Protein AF-A0A9N7RCR4-F1 (afdb_monomer)

Sequence (117 aa):
MKILKAYVKNPGRPEASIVERYVAEEAVEFCNEYLSQSKSIGIPSSRHKRKGSGKGTIGGQLKSVDREEMIQAHTYVLNNTPEVHPYIVAHKALVKRQNLRKPEKWLVQEHNRTFLT

pLDDT: mean 84.17, std 12.53, range [54.16, 96.38]

Mean predicted aligned error: 17.46 Å

Structure (mmCIF, N/CA/C/O backbone):
data_AF-A0A9N7RCR4-F1
#
_entry.id   AF-A0A9N7RCR4-F1
#
loop_
_atom_site.group_PDB
_atom_site.id
_atom_site.type_symbol
_atom_site.label_atom_id
_atom_site.label_alt_id
_atom_site.label_comp_id
_atom_site.label_asym_id
_atom_site.label_entity_id
_atom_site.label_seq_id
_atom_site.pdbx_PDB_ins_code
_atom_site.Cartn_x
_atom_site.Cartn_y
_atom_site.Cartn_z
_atom_site.occupancy
_atom_site.B_iso_or_equiv
_atom_site.auth_seq_id
_atom_site.auth_comp_id
_atom_site.auth_asym_id
_atom_site.auth_atom_id
_atom_site.pdbx_PDB_model_num
ATOM 1 N N . MET A 1 1 ? 41.736 22.762 -48.052 1.00 60.97 1 MET A N 1
ATOM 2 C CA . MET A 1 1 ? 42.380 21.575 -48.674 1.00 60.97 1 MET A CA 1
ATOM 3 C C . MET A 1 1 ? 42.522 20.336 -47.779 1.00 60.97 1 MET A C 1
ATOM 5 O O . MET A 1 1 ? 42.710 19.262 -48.334 1.00 60.97 1 MET A O 1
ATOM 9 N N . LYS A 1 2 ? 42.453 20.413 -46.438 1.00 75.88 2 LYS A N 1
ATOM 10 C CA . LYS A 1 2 ? 42.643 19.221 -45.578 1.00 75.88 2 LYS A CA 1
ATOM 11 C C . LYS A 1 2 ? 41.541 18.155 -45.738 1.00 75.88 2 LYS A C 1
ATOM 13 O O . LYS A 1 2 ? 41.849 16.973 -45.699 1.00 75.88 2 LYS A O 1
ATOM 18 N N . ILE A 1 3 ? 40.299 18.579 -45.986 1.00 79.56 3 ILE A N 1
ATOM 19 C CA . ILE A 1 3 ? 39.119 17.698 -46.088 1.00 79.56 3 ILE A CA 1
ATOM 20 C C . ILE A 1 3 ? 39.162 16.840 -47.363 1.00 79.56 3 ILE A C 1
ATOM 22 O O . ILE A 1 3 ? 39.085 15.622 -47.278 1.00 79.56 3 ILE A O 1
ATOM 26 N N . LEU A 1 4 ? 39.420 17.441 -48.531 1.00 83.62 4 LEU A N 1
ATOM 27 C CA . LEU A 1 4 ? 39.494 16.702 -49.803 1.00 83.62 4 LEU A CA 1
ATOM 28 C C . LEU A 1 4 ? 40.604 15.643 -49.817 1.00 83.62 4 LEU A C 1
ATOM 30 O O . LEU A 1 4 ? 40.434 14.572 -50.386 1.00 83.62 4 LEU A O 1
ATOM 34 N N . LYS A 1 5 ? 41.729 15.905 -49.137 1.00 85.81 5 LYS A N 1
ATOM 35 C CA . LYS A 1 5 ? 42.799 14.909 -48.984 1.00 85.81 5 LYS A CA 1
ATOM 36 C C . LYS A 1 5 ? 42.348 13.686 -48.188 1.00 85.81 5 LYS A C 1
ATOM 38 O O . LYS A 1 5 ? 42.817 12.592 -48.473 1.00 85.8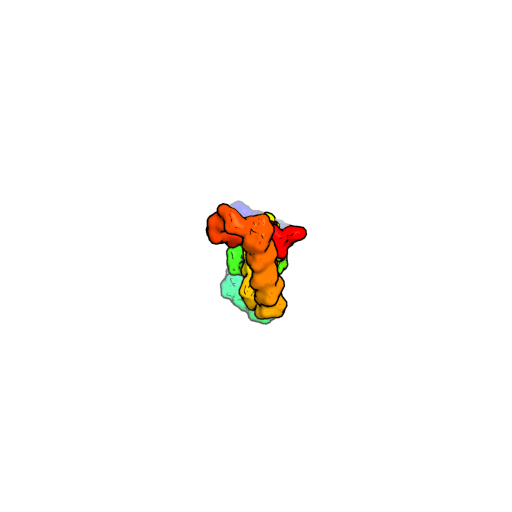1 5 LYS A O 1
ATOM 43 N N . ALA A 1 6 ? 41.432 13.852 -47.234 1.00 87.81 6 ALA A N 1
ATOM 44 C CA . ALA A 1 6 ? 40.859 12.723 -46.512 1.00 87.81 6 ALA A CA 1
ATOM 45 C C . ALA A 1 6 ? 39.972 11.855 -47.420 1.00 87.81 6 ALA A C 1
ATOM 47 O O . ALA A 1 6 ? 39.788 10.673 -47.137 1.00 87.81 6 ALA A O 1
ATOM 48 N N . TYR A 1 7 ? 39.433 12.408 -48.511 1.00 89.62 7 TYR A N 1
ATOM 49 C CA . TYR A 1 7 ? 38.559 11.681 -49.430 1.00 89.62 7 TYR A CA 1
ATOM 50 C C . TYR A 1 7 ? 39.285 10.800 -50.451 1.00 89.62 7 TYR A C 1
ATOM 52 O O . TYR A 1 7 ? 38.683 9.879 -50.999 1.00 89.62 7 TYR A O 1
ATOM 60 N N . VAL A 1 8 ? 40.587 1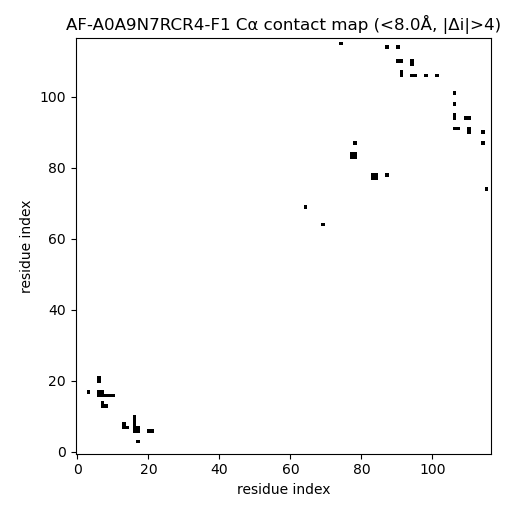1.005 -50.652 1.00 91.69 8 VAL A N 1
ATOM 61 C CA . VAL A 1 8 ? 41.395 10.201 -51.574 1.00 91.69 8 VAL A CA 1
ATOM 62 C C . VAL A 1 8 ? 41.758 8.856 -50.930 1.00 91.69 8 VAL A C 1
ATOM 64 O O . VAL A 1 8 ? 42.748 8.745 -50.212 1.00 91.69 8 VAL A O 1
ATOM 67 N N . LYS A 1 9 ? 40.956 7.820 -51.197 1.00 88.56 9 LYS A N 1
ATOM 68 C CA . LYS A 1 9 ? 41.229 6.415 -50.841 1.00 88.56 9 LYS A CA 1
ATOM 69 C C . LYS A 1 9 ? 41.956 5.654 -51.947 1.00 88.56 9 LYS A C 1
ATOM 71 O O . LYS A 1 9 ? 42.684 4.713 -51.650 1.00 88.56 9 LYS A O 1
ATOM 76 N N . ASN A 1 10 ? 41.781 6.069 -53.203 1.00 90.19 10 ASN A N 1
ATOM 77 C CA . ASN A 1 10 ? 42.510 5.531 -54.349 1.00 90.19 10 ASN A CA 1
ATOM 78 C C . ASN A 1 10 ? 43.454 6.597 -54.942 1.00 90.19 10 ASN A C 1
ATOM 80 O O . ASN A 1 10 ? 43.005 7.436 -55.729 1.00 90.19 10 ASN A O 1
ATOM 84 N N . PRO A 1 11 ? 44.761 6.561 -54.617 1.00 86.44 11 PRO A N 1
ATOM 85 C CA . PRO A 1 11 ? 45.737 7.513 -55.151 1.00 86.44 11 PRO A CA 1
ATOM 86 C C . PRO A 1 11 ? 45.902 7.453 -56.674 1.00 86.44 11 PRO A C 1
ATOM 88 O O . PRO A 1 11 ? 46.319 8.439 -57.270 1.00 86.44 11 PRO A O 1
ATOM 91 N N . GLY A 1 12 ? 45.563 6.326 -57.314 1.00 92.31 12 GLY A N 1
ATOM 92 C CA . GLY A 1 12 ? 45.634 6.176 -58.770 1.00 92.31 12 GLY A CA 1
ATOM 93 C C . GLY A 1 12 ? 44.530 6.926 -59.522 1.00 92.31 12 GLY A C 1
ATOM 94 O O . GLY A 1 12 ? 44.644 7.123 -60.729 1.00 92.31 12 GLY A O 1
ATOM 95 N N . ARG A 1 13 ? 43.459 7.340 -58.826 1.00 92.81 13 ARG A N 1
ATOM 96 C CA . ARG A 1 13 ? 42.349 8.146 -59.366 1.00 92.81 13 ARG A CA 1
ATOM 97 C C . ARG A 1 13 ? 41.813 9.100 -58.290 1.00 92.81 13 ARG A C 1
ATOM 99 O O . ARG A 1 13 ? 40.707 8.897 -57.781 1.00 92.81 13 ARG A O 1
ATOM 106 N N . PRO A 1 14 ? 42.588 10.128 -57.915 1.00 91.00 14 PRO A N 1
ATOM 107 C CA . PRO A 1 14 ? 42.290 10.942 -56.742 1.00 91.00 14 PRO A CA 1
ATOM 108 C C . PRO A 1 14 ? 40.987 11.733 -56.887 1.00 91.00 14 PRO A C 1
ATOM 110 O O . PRO A 1 14 ? 40.210 11.793 -55.942 1.00 91.00 14 PRO A O 1
ATOM 113 N N . GLU A 1 15 ? 40.704 12.274 -58.072 1.00 92.56 15 GLU A N 1
ATOM 114 C CA . GLU A 1 15 ? 39.479 13.037 -58.339 1.00 92.56 15 GLU A CA 1
ATOM 115 C C . GLU A 1 15 ? 38.226 12.161 -58.244 1.00 92.56 15 GLU A C 1
ATOM 117 O O . GLU A 1 15 ? 37.288 12.500 -57.528 1.00 92.56 15 GLU A O 1
ATOM 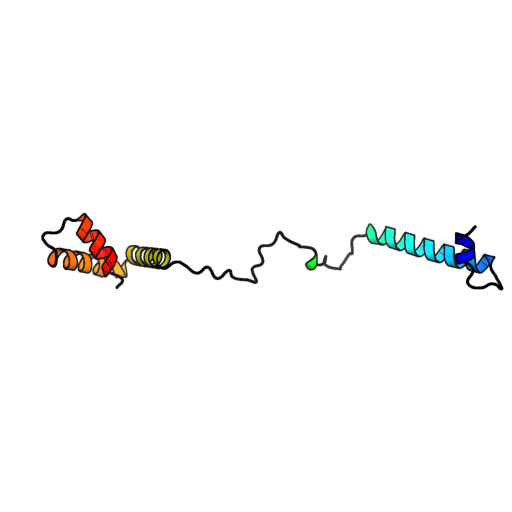122 N N . ALA A 1 16 ? 38.242 10.988 -58.886 1.00 94.00 16 ALA A N 1
ATOM 123 C CA . ALA A 1 16 ? 37.135 10.035 -58.813 1.00 94.00 16 ALA A CA 1
ATOM 124 C C . ALA A 1 16 ? 36.891 9.565 -57.371 1.00 94.00 16 ALA A C 1
ATOM 126 O O . ALA A 1 16 ? 35.749 9.511 -56.925 1.00 94.00 16 ALA A O 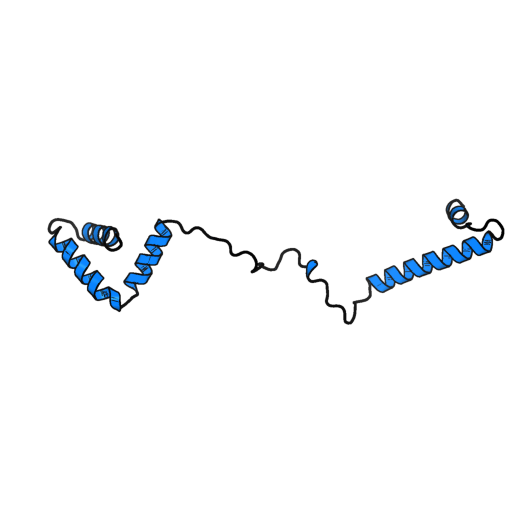1
ATOM 127 N N . SER A 1 17 ? 37.967 9.304 -56.619 1.00 93.94 17 SER A N 1
ATOM 128 C CA . SER A 1 17 ? 37.877 8.918 -55.209 1.00 93.94 17 SER A CA 1
ATOM 129 C C . SER A 1 17 ? 37.271 10.016 -54.330 1.00 93.94 17 SER A C 1
ATOM 131 O O . SER A 1 17 ? 36.590 9.701 -53.356 1.00 93.94 17 SER A O 1
ATOM 133 N N . ILE A 1 18 ? 37.526 11.289 -54.644 1.00 94.38 18 ILE A N 1
ATOM 134 C CA . ILE A 1 18 ? 36.928 12.424 -53.933 1.00 94.38 18 ILE A CA 1
ATOM 135 C C . ILE A 1 18 ? 35.429 12.501 -54.228 1.00 94.38 18 ILE A C 1
ATOM 137 O O . ILE A 1 18 ? 34.636 12.603 -53.294 1.00 94.38 18 ILE A O 1
ATOM 141 N N . VAL A 1 19 ? 35.047 12.423 -55.506 1.00 94.94 19 VAL A N 1
ATOM 142 C CA . VAL A 1 19 ? 33.644 12.519 -55.939 1.00 94.94 19 VAL A CA 1
ATOM 143 C C . VAL A 1 19 ? 32.809 11.385 -55.351 1.00 94.94 19 VAL A C 1
ATOM 145 O O . VAL A 1 19 ? 31.755 11.641 -54.779 1.00 94.94 19 VAL A O 1
ATOM 148 N N . GLU A 1 20 ? 33.292 10.146 -55.433 1.00 94.25 20 GLU A N 1
ATOM 149 C CA . GLU A 1 20 ? 32.588 8.973 -54.906 1.00 94.25 20 GLU A CA 1
ATOM 150 C C . GLU A 1 20 ? 32.288 9.116 -53.411 1.00 94.25 20 GLU A C 1
ATOM 152 O O . GLU A 1 20 ? 31.162 8.892 -52.962 1.00 94.25 20 GLU A O 1
ATOM 157 N N . ARG A 1 21 ? 33.289 9.539 -52.633 1.00 93.50 21 ARG A N 1
ATOM 158 C CA . ARG A 1 21 ? 33.117 9.695 -51.193 1.00 93.50 21 ARG A CA 1
ATOM 159 C C . ARG A 1 21 ? 32.201 10.862 -50.841 1.00 93.50 21 ARG A C 1
ATOM 161 O O . ARG A 1 21 ? 31.401 10.724 -49.923 1.00 93.50 21 ARG A O 1
ATOM 168 N N . TYR A 1 22 ? 32.300 11.970 -51.567 1.00 93.81 22 TYR A N 1
ATOM 169 C CA . TYR A 1 22 ? 31.416 13.111 -51.362 1.00 93.81 22 TYR A CA 1
ATOM 170 C C . TYR A 1 22 ? 29.949 12.731 -51.609 1.00 93.81 22 TYR A C 1
ATOM 172 O O . TYR A 1 22 ? 29.103 12.971 -50.757 1.00 93.81 22 TYR A O 1
ATOM 180 N N . VAL A 1 23 ? 29.660 12.033 -52.713 1.00 95.75 23 VAL A N 1
ATOM 181 C CA . VAL A 1 23 ? 28.302 11.555 -53.027 1.00 95.75 23 VAL A CA 1
ATOM 182 C C . VAL A 1 23 ? 27.772 10.606 -51.950 1.00 95.75 23 VAL A C 1
ATOM 184 O O . VAL A 1 23 ? 26.606 10.696 -51.576 1.00 95.75 23 VAL A O 1
ATOM 187 N N . ALA A 1 24 ? 28.613 9.709 -51.428 1.00 94.62 24 ALA A N 1
ATOM 188 C CA . ALA A 1 24 ? 28.214 8.808 -50.351 1.00 94.62 24 ALA A CA 1
ATOM 189 C C . ALA A 1 24 ? 27.897 9.555 -49.043 1.00 94.62 24 ALA A C 1
ATOM 191 O O . ALA A 1 24 ? 26.926 9.212 -48.372 1.00 94.62 24 ALA A O 1
ATOM 192 N N . GLU A 1 25 ? 28.697 10.562 -48.680 1.00 93.69 25 GLU A N 1
ATOM 193 C CA . GLU A 1 25 ? 28.463 11.374 -47.478 1.00 93.69 25 GLU A CA 1
ATOM 194 C C . GLU A 1 25 ? 27.169 12.194 -47.601 1.00 93.69 25 GLU A C 1
ATOM 196 O O . GLU A 1 25 ? 26.316 12.091 -46.720 1.00 93.69 25 GLU A O 1
ATOM 201 N N . GLU A 1 26 ? 26.958 12.882 -48.726 1.00 94.56 26 GLU A N 1
ATOM 202 C CA . GLU A 1 26 ? 25.728 13.644 -49.001 1.00 94.56 26 GLU A CA 1
ATOM 203 C C . GLU A 1 26 ? 24.481 12.746 -49.015 1.00 94.56 26 GLU A C 1
ATOM 205 O O . GLU A 1 26 ? 23.441 13.095 -48.458 1.00 94.56 26 GLU A O 1
ATOM 210 N N . ALA A 1 27 ? 24.571 11.544 -49.598 1.00 95.69 27 ALA A N 1
ATOM 211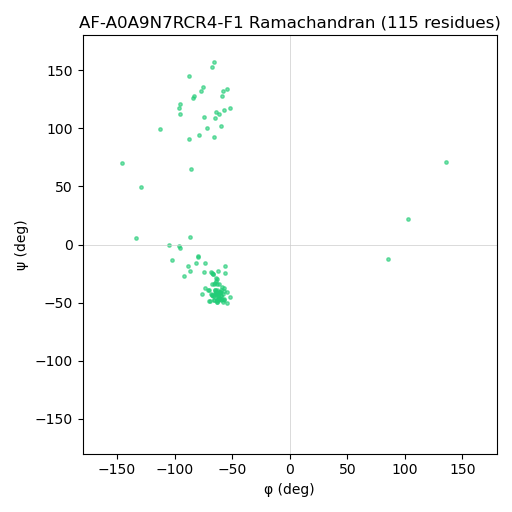 C CA . ALA A 1 27 ? 23.456 10.599 -49.606 1.00 95.69 27 ALA A CA 1
ATOM 212 C C . ALA A 1 27 ? 23.084 10.124 -48.190 1.00 95.69 27 ALA A C 1
ATOM 214 O O . ALA A 1 27 ? 21.898 9.992 -47.873 1.00 95.69 27 ALA A O 1
ATOM 215 N N . VAL A 1 28 ? 24.077 9.871 -47.330 1.00 94.31 28 VAL A N 1
ATOM 216 C CA . VAL A 1 28 ? 23.854 9.482 -45.927 1.00 94.31 28 VAL A CA 1
ATOM 217 C C . VAL A 1 28 ? 23.259 10.637 -45.127 1.00 94.31 28 VAL A C 1
ATOM 219 O O . VAL A 1 28 ? 22.318 10.413 -44.364 1.00 94.31 28 VAL A O 1
ATOM 222 N N . GLU A 1 29 ? 23.771 11.853 -45.307 1.00 93.81 29 GLU A N 1
ATOM 223 C CA . GLU A 1 29 ? 23.261 13.051 -44.639 1.00 93.81 29 GLU A CA 1
ATOM 224 C C . GLU A 1 29 ? 21.806 13.325 -45.032 1.00 93.81 29 GLU A C 1
ATOM 226 O O . GLU A 1 29 ? 20.945 13.439 -44.155 1.00 93.81 29 GLU A O 1
ATOM 231 N N . PHE A 1 30 ? 21.501 13.264 -46.332 1.00 93.12 30 PHE A N 1
ATOM 232 C CA . PHE A 1 30 ? 20.138 13.365 -46.847 1.00 93.12 30 PHE A CA 1
ATOM 233 C C . PHE A 1 30 ? 19.212 12.296 -46.254 1.00 93.12 30 PHE A C 1
ATOM 235 O O . PHE A 1 30 ? 18.118 12.606 -45.782 1.00 93.12 30 PHE A O 1
ATOM 242 N N . CYS A 1 31 ? 19.639 11.028 -46.238 1.00 91.56 31 CYS A N 1
ATOM 243 C CA . CYS A 1 31 ? 18.829 9.947 -45.673 1.00 91.56 31 CYS A CA 1
ATOM 244 C C . CYS A 1 31 ? 18.581 10.150 -44.177 1.00 91.56 31 CYS A C 1
ATOM 246 O O . CYS A 1 31 ? 17.479 9.887 -43.699 1.00 91.56 31 CYS A O 1
ATOM 248 N N . ASN A 1 32 ? 19.582 10.617 -43.433 1.00 89.31 32 ASN A N 1
ATOM 249 C CA . ASN A 1 32 ? 19.455 10.871 -42.006 1.00 89.31 32 ASN A CA 1
ATOM 250 C C . ASN A 1 32 ? 18.464 12.010 -41.723 1.00 89.31 32 ASN A C 1
ATOM 252 O O . ASN A 1 32 ? 17.590 11.860 -40.869 1.00 89.31 32 ASN A O 1
ATOM 256 N N . GLU A 1 33 ? 18.544 13.111 -42.474 1.00 89.56 33 GLU A N 1
ATOM 257 C CA . GLU A 1 33 ? 17.591 14.216 -42.364 1.00 89.56 33 GLU A CA 1
ATOM 258 C C . GLU A 1 33 ? 16.171 13.767 -42.737 1.00 89.56 33 GLU A C 1
ATOM 260 O O . GLU A 1 33 ? 15.240 13.938 -41.944 1.00 89.56 33 GLU A O 1
ATOM 265 N N . TYR A 1 34 ? 16.008 13.100 -43.882 1.00 87.81 34 TYR A N 1
ATOM 266 C CA . TYR A 1 34 ? 14.716 12.597 -44.346 1.00 87.81 34 TYR A CA 1
ATOM 267 C C . TYR A 1 34 ? 14.083 11.625 -43.339 1.00 87.81 34 TYR A C 1
ATOM 269 O O . TYR A 1 34 ? 12.914 11.766 -42.970 1.00 87.81 34 TYR A O 1
ATOM 277 N N . LEU A 1 35 ? 14.861 10.663 -42.831 1.00 85.62 35 LEU A N 1
ATOM 278 C CA . LEU A 1 35 ? 14.380 9.689 -41.853 1.00 85.62 35 LEU A CA 1
ATOM 279 C C . LEU A 1 35 ? 14.047 10.339 -40.507 1.00 85.62 35 LEU A C 1
ATOM 281 O O . LEU A 1 35 ? 13.083 9.915 -39.870 1.00 85.62 35 LEU A O 1
ATOM 285 N N . SER A 1 36 ? 14.782 11.379 -40.097 1.00 81.06 36 SER A N 1
ATOM 286 C CA . SER A 1 36 ? 14.505 12.120 -38.859 1.00 81.06 36 SER A CA 1
ATOM 287 C C . SER A 1 36 ? 13.164 12.863 -38.887 1.00 81.06 36 SER A C 1
ATOM 289 O O . SER A 1 36 ? 12.495 12.958 -37.857 1.00 81.06 36 SER A O 1
ATOM 291 N N . GLN A 1 37 ? 12.752 13.350 -40.061 1.00 78.31 37 GLN A N 1
ATOM 292 C CA . GLN A 1 37 ? 11.476 14.043 -40.265 1.00 78.31 37 GLN A CA 1
ATOM 293 C C . GLN A 1 37 ? 10.324 13.069 -40.555 1.00 78.31 37 GLN A C 1
ATOM 295 O O . GLN A 1 37 ? 9.154 13.387 -40.330 1.00 78.31 37 GLN A O 1
ATOM 300 N N . SER A 1 38 ? 10.635 11.865 -41.040 1.00 75.81 38 SER A N 1
ATOM 301 C CA . SER A 1 38 ? 9.632 10.859 -41.373 1.00 75.81 38 SER A CA 1
ATOM 302 C C . SER A 1 38 ? 9.046 10.184 -40.125 1.00 75.81 38 SER A C 1
ATOM 304 O O . SER A 1 38 ? 9.748 9.762 -39.205 1.00 75.81 38 SER A O 1
ATOM 306 N N . LYS A 1 39 ? 7.720 10.023 -40.100 1.00 71.81 39 LYS A N 1
ATOM 307 C CA . LYS A 1 39 ? 7.044 9.175 -39.113 1.00 71.81 39 LYS A CA 1
ATOM 308 C C . LYS A 1 39 ? 7.068 7.736 -39.618 1.00 71.81 39 LYS A C 1
ATOM 310 O O . LYS A 1 39 ? 6.579 7.464 -40.710 1.00 71.81 39 LYS A O 1
ATOM 315 N N . SER A 1 40 ? 7.570 6.803 -38.812 1.00 70.12 40 SER A N 1
ATOM 316 C CA . SER A 1 40 ? 7.545 5.378 -39.151 1.00 70.12 40 SER A CA 1
ATOM 317 C C . SER A 1 40 ? 6.098 4.886 -39.294 1.00 70.12 40 SER A C 1
ATOM 319 O O . SER A 1 40 ? 5.353 4.832 -38.311 1.00 70.12 40 SER A O 1
ATOM 321 N N . ILE A 1 41 ? 5.685 4.528 -40.509 1.00 72.25 41 ILE A N 1
ATOM 322 C CA . ILE A 1 41 ? 4.377 3.921 -40.779 1.00 72.25 41 ILE A CA 1
ATOM 323 C C . ILE A 1 41 ? 4.488 2.416 -40.496 1.00 72.25 41 ILE A C 1
ATOM 325 O O . ILE A 1 41 ? 5.401 1.758 -40.980 1.00 72.25 41 ILE A O 1
ATOM 329 N N . GLY A 1 42 ? 3.586 1.868 -39.678 1.00 68.81 42 GLY A N 1
ATOM 330 C CA . GLY A 1 42 ? 3.521 0.427 -39.383 1.00 68.81 42 GLY A CA 1
ATOM 331 C C . GLY A 1 42 ? 4.437 -0.077 -38.260 1.00 68.81 42 GLY A C 1
ATOM 332 O O . GLY A 1 42 ? 4.222 -1.180 -37.767 1.00 68.81 42 GLY A O 1
ATOM 333 N N . ILE A 1 43 ? 5.396 0.727 -37.788 1.00 72.69 43 ILE A N 1
ATOM 334 C CA . ILE A 1 43 ? 6.198 0.407 -36.597 1.00 72.69 43 ILE A CA 1
ATOM 335 C C . ILE A 1 43 ? 5.567 1.108 -35.387 1.00 72.69 43 ILE A C 1
ATOM 337 O O . ILE A 1 43 ? 5.517 2.343 -35.359 1.00 72.69 43 ILE A O 1
ATOM 341 N N . PRO A 1 44 ? 5.078 0.367 -34.374 1.00 67.06 44 PRO A N 1
ATOM 342 C CA . PRO A 1 44 ? 4.604 0.970 -33.138 1.00 67.06 44 PRO A CA 1
ATOM 343 C C . PRO A 1 44 ? 5.731 1.778 -32.497 1.00 67.06 44 PRO A C 1
ATOM 345 O O . PRO A 1 44 ? 6.852 1.287 -32.350 1.00 67.06 44 PRO A O 1
ATOM 348 N N . SER A 1 45 ? 5.441 3.013 -32.088 1.00 66.06 45 SER A N 1
ATOM 349 C CA . SER A 1 45 ? 6.405 3.816 -31.344 1.00 66.06 45 SER A CA 1
ATOM 350 C C . SER A 1 45 ? 6.887 3.039 -30.116 1.00 66.06 45 SER A C 1
ATOM 352 O O . SER A 1 45 ? 6.097 2.429 -29.390 1.00 66.06 45 SER A O 1
ATOM 354 N N . SER A 1 46 ? 8.206 3.028 -29.900 1.00 66.25 46 SER A N 1
ATOM 355 C CA . SER A 1 46 ? 8.812 2.311 -28.779 1.00 66.25 46 SER A CA 1
ATOM 356 C C . SER A 1 46 ? 8.126 2.702 -27.468 1.00 66.25 46 SER A C 1
ATOM 358 O O . SER A 1 46 ? 8.205 3.851 -27.020 1.00 66.25 46 SER A O 1
ATOM 360 N N . ARG A 1 47 ? 7.496 1.719 -26.808 1.00 59.81 47 ARG A N 1
ATOM 361 C CA . ARG A 1 47 ? 6.933 1.866 -25.453 1.00 59.81 47 ARG A CA 1
ATOM 362 C C . ARG A 1 47 ? 7.985 2.321 -24.435 1.00 59.81 47 ARG A C 1
ATOM 364 O O . ARG A 1 47 ? 7.627 2.856 -23.389 1.00 59.81 47 ARG A O 1
ATOM 371 N N . HIS A 1 48 ? 9.269 2.157 -24.755 1.00 60.59 48 HIS A N 1
ATOM 372 C CA . HIS A 1 48 ? 10.391 2.435 -23.868 1.00 60.59 48 HIS A CA 1
ATOM 373 C C . HIS A 1 48 ? 10.766 3.925 -23.763 1.00 60.59 48 HIS A C 1
ATOM 375 O O . HIS A 1 48 ? 11.514 4.297 -22.864 1.00 60.59 48 HIS A O 1
ATOM 381 N N . LYS A 1 49 ? 10.212 4.810 -24.613 1.00 54.16 49 LYS A N 1
ATOM 382 C CA . LYS A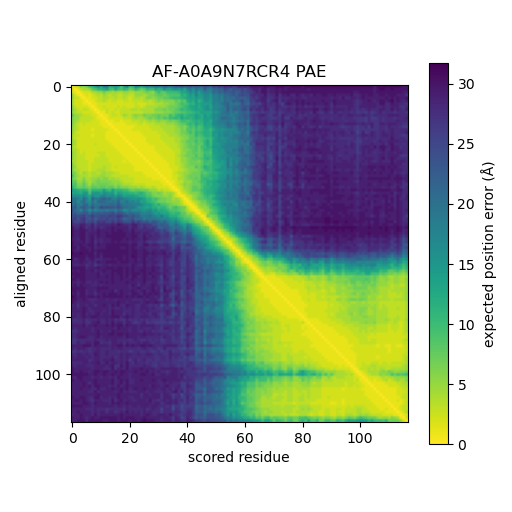 1 49 ? 10.341 6.274 -24.444 1.00 54.16 49 LYS A CA 1
ATOM 383 C C . LYS A 1 49 ? 9.275 6.894 -23.531 1.00 54.16 49 LYS A C 1
ATOM 385 O O . LYS A 1 49 ? 9.248 8.109 -23.371 1.00 54.16 49 LYS A O 1
ATOM 390 N N . ARG A 1 50 ? 8.423 6.102 -22.869 1.00 54.22 50 ARG A N 1
ATOM 391 C CA . ARG A 1 50 ? 7.565 6.612 -21.784 1.00 54.22 50 ARG A CA 1
ATOM 392 C C . ARG A 1 50 ? 8.324 6.590 -20.462 1.00 54.22 50 ARG A C 1
ATOM 394 O O . ARG A 1 50 ? 7.960 5.880 -19.529 1.00 54.22 50 ARG A O 1
ATOM 401 N N . LYS A 1 51 ? 9.383 7.393 -20.376 1.00 57.06 51 LYS A N 1
ATOM 402 C CA . LYS A 1 51 ? 9.989 7.723 -19.089 1.00 57.06 51 LYS A CA 1
ATOM 403 C C . LYS A 1 51 ? 9.020 8.666 -18.362 1.00 57.06 51 LYS A C 1
ATOM 405 O O . LYS A 1 51 ? 8.947 9.844 -18.679 1.00 57.06 51 LYS A O 1
ATOM 410 N N . GLY A 1 52 ? 8.246 8.118 -17.423 1.00 57.94 52 GLY A N 1
ATOM 411 C CA . GLY A 1 52 ? 7.870 8.866 -16.220 1.00 57.94 52 GLY A CA 1
ATOM 412 C C . GLY A 1 52 ? 6.473 9.480 -16.085 1.00 57.94 52 GLY A C 1
ATOM 413 O O . GLY A 1 52 ? 6.334 10.375 -15.264 1.00 57.94 52 GLY A O 1
ATOM 414 N N . SER A 1 53 ? 5.429 9.035 -16.794 1.00 56.56 53 SER A N 1
ATOM 415 C CA . SER A 1 53 ? 4.049 9.480 -16.466 1.00 56.56 53 SER A CA 1
ATOM 416 C C . SER A 1 53 ? 2.993 8.377 -16.402 1.00 56.56 53 SER A C 1
ATOM 418 O O . SER A 1 53 ? 1.810 8.651 -16.220 1.00 56.56 53 SER A O 1
ATOM 420 N N . GLY A 1 54 ? 3.399 7.114 -16.529 1.00 56.72 54 GLY A N 1
ATOM 421 C CA . GLY A 1 54 ? 2.541 5.989 -16.179 1.00 56.72 54 GLY A CA 1
ATOM 422 C C . GLY A 1 54 ? 2.853 5.556 -14.755 1.00 56.72 54 GLY A C 1
ATOM 423 O O . GLY A 1 54 ? 3.988 5.172 -14.485 1.00 56.72 54 GLY A O 1
ATOM 424 N N . LYS A 1 55 ? 1.864 5.578 -13.855 1.00 60.25 55 LYS A N 1
ATOM 425 C CA . LYS A 1 55 ?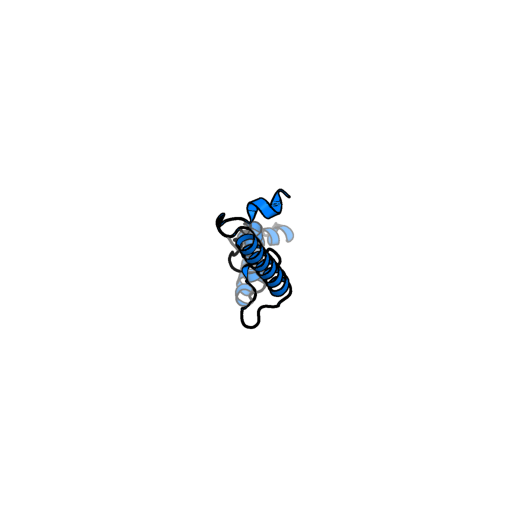 1.916 4.749 -12.643 1.00 60.25 55 LYS A CA 1
ATOM 426 C C . LYS A 1 55 ? 2.012 3.300 -13.124 1.00 60.25 55 LYS A C 1
ATOM 428 O O . LYS A 1 55 ? 1.030 2.754 -13.620 1.00 60.25 55 LYS A O 1
ATOM 433 N N . GLY A 1 56 ? 3.207 2.718 -13.080 1.00 58.53 56 GLY A N 1
ATOM 434 C CA . GLY A 1 56 ? 3.381 1.297 -13.350 1.00 58.53 56 GLY A CA 1
ATOM 435 C C . GLY A 1 56 ? 2.531 0.506 -12.359 1.00 58.53 56 GLY A C 1
ATOM 436 O O . GLY A 1 56 ? 2.608 0.742 -11.159 1.00 58.53 56 GLY A O 1
ATOM 437 N N . THR A 1 57 ? 1.697 -0.401 -12.856 1.00 62.25 57 THR A N 1
ATOM 438 C CA . THR A 1 57 ? 0.957 -1.374 -12.034 1.00 62.25 57 THR A CA 1
ATOM 439 C C . THR A 1 57 ? 1.830 -2.559 -11.615 1.00 62.25 57 THR A C 1
ATOM 441 O O . THR A 1 57 ? 1.441 -3.344 -10.755 1.00 62.25 57 THR A O 1
ATOM 444 N N . ILE A 1 58 ? 3.024 -2.687 -12.203 1.00 58.16 58 ILE A N 1
ATOM 445 C CA . ILE A 1 58 ? 4.004 -3.727 -11.887 1.00 58.16 58 ILE A CA 1
ATOM 446 C C . ILE A 1 58 ? 4.867 -3.213 -10.735 1.00 58.16 58 ILE A C 1
ATOM 448 O O . ILE A 1 58 ? 5.853 -2.511 -10.941 1.00 58.16 58 ILE A O 1
ATOM 452 N N . GLY A 1 59 ? 4.429 -3.510 -9.518 1.00 59.94 59 GLY A N 1
ATOM 453 C CA . GLY A 1 59 ? 5.057 -3.044 -8.287 1.00 59.94 59 GLY A CA 1
ATOM 454 C C . GLY A 1 59 ? 3.990 -2.573 -7.318 1.00 59.94 59 GLY A C 1
ATOM 455 O O . GLY A 1 59 ? 3.828 -1.374 -7.100 1.00 59.94 59 GLY A O 1
ATOM 456 N N . GLY A 1 60 ? 3.222 -3.514 -6.765 1.00 64.31 60 GLY A N 1
ATOM 457 C CA . GLY A 1 60 ? 2.369 -3.203 -5.628 1.00 64.31 60 GLY A CA 1
ATOM 458 C C . GLY A 1 60 ? 3.252 -2.643 -4.519 1.00 64.31 60 GLY A C 1
ATOM 459 O O . GLY A 1 60 ? 4.144 -3.336 -4.034 1.00 64.31 60 GLY A O 1
ATOM 460 N N . GLN A 1 61 ? 3.047 -1.380 -4.144 1.00 64.50 61 GLN A N 1
ATOM 461 C CA . GLN A 1 61 ? 3.635 -0.882 -2.910 1.00 64.50 61 GLN A CA 1
ATOM 462 C C . GLN A 1 61 ? 2.983 -1.657 -1.773 1.00 64.50 61 GLN A C 1
ATOM 464 O O . GLN A 1 61 ? 1.802 -1.458 -1.484 1.00 64.50 61 GLN A O 1
ATOM 469 N N . LEU A 1 62 ? 3.751 -2.547 -1.147 1.00 67.19 62 LEU A N 1
ATOM 470 C CA . LEU A 1 62 ? 3.369 -3.146 0.117 1.00 67.19 62 LEU A CA 1
ATOM 471 C C . LEU A 1 62 ? 3.360 -2.019 1.151 1.00 67.19 62 LEU A C 1
ATOM 473 O O . LEU A 1 62 ? 4.393 -1.660 1.711 1.00 67.19 62 LEU A O 1
ATOM 477 N N . LYS A 1 63 ? 2.198 -1.399 1.346 1.00 72.56 63 LYS A N 1
ATOM 478 C CA . LYS A 1 63 ? 1.982 -0.526 2.491 1.00 72.56 63 LYS A CA 1
ATOM 479 C C . LYS A 1 63 ? 1.826 -1.427 3.703 1.00 72.56 63 LYS A C 1
ATOM 481 O O . LYS A 1 63 ? 0.834 -2.141 3.817 1.00 72.56 63 LYS A O 1
ATOM 486 N N . SER A 1 64 ? 2.821 -1.412 4.580 1.00 77.56 64 SER A N 1
ATOM 487 C CA . SER A 1 64 ? 2.643 -1.902 5.939 1.00 77.56 64 SER A CA 1
ATOM 488 C C . SER A 1 64 ? 1.622 -0.994 6.616 1.00 77.56 64 SER A C 1
ATOM 490 O O . SER A 1 64 ? 1.875 0.200 6.773 1.00 77.56 64 SER A O 1
ATOM 492 N N . VAL A 1 65 ? 0.459 -1.548 6.9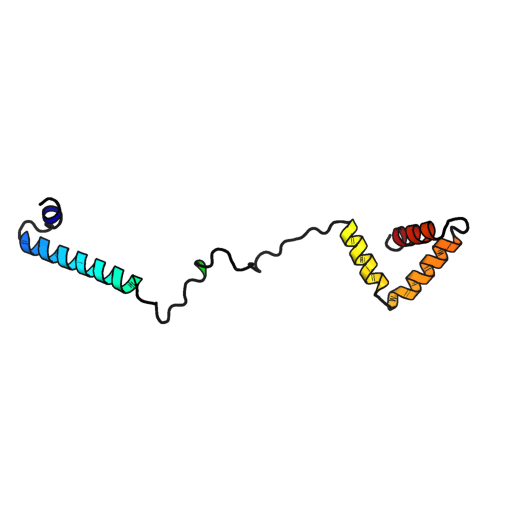39 1.00 83.00 65 VAL A N 1
ATOM 493 C CA . VAL A 1 65 ? -0.566 -0.854 7.719 1.00 83.00 65 VAL A CA 1
ATOM 494 C C . VAL A 1 65 ? -0.120 -0.884 9.174 1.00 83.00 65 VAL A C 1
ATOM 496 O O . VAL A 1 65 ? 0.299 -1.938 9.663 1.00 83.00 65 VAL A O 1
ATOM 499 N N . ASP A 1 66 ? -0.170 0.261 9.849 1.00 89.06 66 ASP A N 1
ATOM 500 C CA . ASP A 1 66 ? 0.165 0.310 11.270 1.00 89.06 66 ASP A CA 1
ATOM 501 C C . ASP A 1 66 ? -0.862 -0.480 12.105 1.00 89.06 66 ASP A C 1
ATOM 503 O O . ASP A 1 66 ? -2.005 -0.701 11.691 1.00 89.06 66 ASP A O 1
ATOM 507 N N . ARG A 1 67 ? -0.473 -0.929 13.304 1.00 85.00 67 ARG A N 1
ATOM 508 C CA . ARG A 1 67 ? -1.375 -1.683 14.183 1.00 85.00 67 ARG A CA 1
ATOM 509 C C . ARG A 1 67 ? -2.628 -0.876 14.536 1.00 85.00 67 ARG A C 1
ATOM 511 O O . ARG A 1 67 ? -3.705 -1.466 14.622 1.00 85.00 67 ARG A O 1
ATOM 518 N N . GLU A 1 68 ? -2.514 0.437 14.731 1.00 87.06 68 GLU A N 1
ATOM 519 C CA . GLU A 1 68 ? -3.669 1.290 15.037 1.00 87.06 68 GLU A CA 1
ATOM 520 C C . GLU A 1 68 ? -4.629 1.390 13.849 1.00 87.06 68 GLU A C 1
ATOM 522 O O . GLU A 1 68 ? -5.837 1.208 14.020 1.00 87.06 68 GLU A O 1
ATOM 527 N N . GLU A 1 69 ? -4.098 1.572 12.638 1.00 89.00 69 GLU A N 1
ATOM 528 C CA . GLU A 1 69 ? -4.886 1.587 11.400 1.00 89.00 69 GLU A CA 1
ATOM 529 C C . GLU A 1 69 ? -5.598 0.244 11.172 1.00 89.00 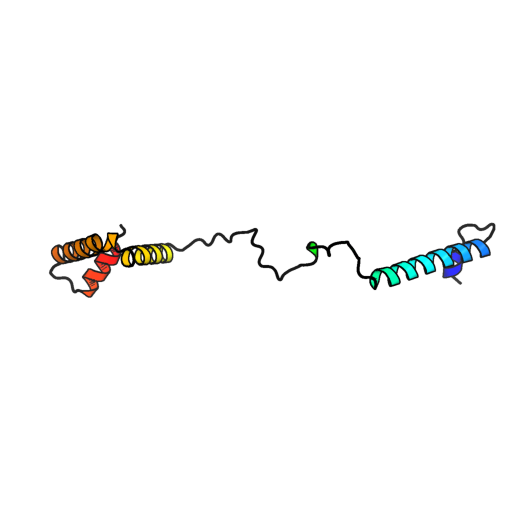69 GLU A C 1
ATOM 531 O O . GLU A 1 69 ? -6.778 0.209 10.812 1.00 89.00 69 GLU A O 1
ATOM 536 N N . MET A 1 70 ? -4.921 -0.875 11.452 1.00 87.12 70 MET A N 1
ATOM 537 C CA . MET A 1 70 ? -5.526 -2.207 11.382 1.00 87.12 70 MET A CA 1
ATOM 538 C C . MET A 1 70 ? -6.681 -2.360 12.376 1.00 87.12 70 MET A C 1
ATOM 540 O O . MET A 1 70 ? -7.738 -2.873 12.005 1.00 87.12 70 MET A O 1
ATOM 544 N N . ILE A 1 71 ? -6.514 -1.927 13.629 1.00 86.81 71 ILE A N 1
ATOM 545 C CA . ILE A 1 71 ? -7.576 -1.992 14.648 1.00 86.81 71 ILE A CA 1
ATOM 546 C C . ILE A 1 71 ? -8.757 -1.103 14.249 1.00 86.81 71 ILE A C 1
ATOM 548 O O . ILE A 1 71 ? -9.913 -1.514 14.388 1.00 86.81 71 ILE A O 1
ATOM 552 N N . GLN A 1 72 ? -8.488 0.089 13.712 1.00 87.81 72 GLN A N 1
ATOM 553 C CA . GLN A 1 72 ? -9.520 1.000 13.227 1.00 87.81 72 GLN A CA 1
ATOM 554 C C . GLN A 1 72 ? -10.324 0.377 12.079 1.00 87.81 72 GLN A C 1
ATOM 556 O O . GLN A 1 72 ? -11.556 0.403 12.116 1.00 87.81 72 GLN A O 1
ATOM 561 N N . ALA A 1 73 ? -9.652 -0.232 11.098 1.00 90.00 73 ALA A N 1
ATOM 562 C CA . ALA A 1 73 ? -10.302 -0.906 9.977 1.00 90.00 73 ALA A CA 1
ATOM 563 C C . ALA A 1 73 ? -11.179 -2.081 10.442 1.00 90.00 73 ALA A C 1
ATOM 565 O O . ALA A 1 73 ? -12.340 -2.177 10.045 1.00 90.00 73 ALA A O 1
ATOM 566 N N . HIS A 1 74 ? -10.671 -2.930 11.340 1.00 89.19 74 HIS A N 1
ATOM 567 C CA . HIS A 1 74 ? -11.454 -4.026 11.919 1.00 89.19 74 HIS A CA 1
ATOM 568 C C . HIS A 1 74 ? -12.683 -3.514 12.676 1.00 89.19 74 HIS A C 1
ATOM 570 O O . HIS A 1 74 ? -13.794 -3.997 12.462 1.00 89.19 74 HIS A O 1
ATOM 576 N N . THR A 1 75 ? -12.503 -2.494 13.518 1.00 88.38 75 THR A N 1
ATOM 577 C CA . THR A 1 75 ? -13.599 -1.876 14.276 1.00 88.38 75 THR A CA 1
ATOM 578 C C . THR A 1 75 ? -14.664 -1.306 13.341 1.00 88.38 75 THR A C 1
ATOM 580 O O . THR A 1 75 ? -15.860 -1.435 13.608 1.00 88.38 75 THR A O 1
ATOM 583 N N . TYR A 1 76 ? -14.252 -0.697 12.227 1.00 92.19 76 TYR A N 1
ATOM 584 C CA . TYR A 1 76 ? -15.173 -0.188 11.218 1.00 92.19 76 TYR A CA 1
ATOM 585 C C . TYR A 1 76 ? -15.992 -1.316 10.585 1.00 92.19 76 TYR A C 1
ATOM 587 O O . TYR A 1 76 ? -17.217 -1.221 10.543 1.00 92.19 76 TYR A O 1
ATOM 595 N N . VAL A 1 77 ? -15.344 -2.398 10.147 1.00 93.06 77 VAL A N 1
ATOM 596 C CA . VAL A 1 77 ? -16.036 -3.543 9.536 1.00 93.06 77 VAL A CA 1
ATOM 597 C C . VAL A 1 77 ? -17.071 -4.127 10.496 1.00 93.06 77 VAL A C 1
ATOM 599 O O . VAL A 1 77 ? -18.234 -4.258 10.122 1.00 93.06 77 VAL A O 1
ATOM 602 N N . LEU A 1 78 ? -16.701 -4.394 11.753 1.00 91.38 78 LEU A N 1
ATOM 603 C CA . LEU A 1 78 ? -17.622 -4.996 12.724 1.00 91.38 78 LEU A CA 1
ATOM 604 C C . LEU A 1 78 ? -18.836 -4.112 13.027 1.00 91.38 78 LEU A C 1
ATOM 606 O O . LEU A 1 78 ? -19.953 -4.617 13.090 1.00 91.38 78 LEU A O 1
ATOM 610 N N . ASN A 1 79 ? -18.645 -2.798 13.174 1.00 90.00 79 ASN A N 1
ATOM 611 C CA . ASN A 1 79 ? -19.757 -1.882 13.451 1.00 90.00 79 ASN A CA 1
ATOM 612 C C . ASN A 1 79 ? -20.736 -1.742 12.275 1.00 90.00 79 ASN A C 1
ATOM 614 O O . ASN A 1 79 ? -21.903 -1.423 12.498 1.00 90.00 79 ASN A O 1
ATOM 618 N N . ASN A 1 80 ? -20.281 -1.993 11.044 1.00 93.75 80 ASN A N 1
ATOM 619 C CA . ASN A 1 80 ? -21.112 -1.942 9.837 1.00 93.75 80 ASN A CA 1
ATOM 620 C C . ASN A 1 80 ? -21.661 -3.316 9.415 1.00 93.75 80 ASN A C 1
ATOM 622 O O . ASN A 1 80 ? -22.393 -3.399 8.432 1.00 93.75 80 ASN A O 1
ATOM 626 N N . THR A 1 81 ? -21.331 -4.387 10.143 1.00 94.81 81 THR A N 1
ATOM 627 C CA . THR A 1 81 ? -21.792 -5.748 9.843 1.00 94.81 81 THR A CA 1
ATOM 628 C C . THR A 1 81 ? -23.038 -6.065 10.685 1.00 94.81 81 THR A C 1
ATOM 630 O O . THR A 1 81 ? -22.933 -6.149 11.916 1.00 94.81 81 THR A O 1
ATOM 633 N N . PRO A 1 82 ? -24.233 -6.220 10.080 1.00 94.75 82 PRO A N 1
ATOM 634 C CA . PRO A 1 82 ? -25.478 -6.413 10.828 1.00 94.75 82 PRO A CA 1
ATOM 635 C C . PRO A 1 82 ? -25.501 -7.721 11.632 1.00 94.75 82 PRO A C 1
ATOM 637 O O . PRO A 1 82 ? -26.092 -7.772 12.708 1.00 94.75 82 PRO A O 1
ATOM 640 N N . GLU A 1 83 ? -24.799 -8.756 11.179 1.00 95.88 83 GLU A N 1
ATOM 641 C CA . GLU A 1 83 ? -24.689 -10.049 11.862 1.00 95.88 83 GLU A CA 1
ATOM 642 C C . GLU A 1 83 ? -23.931 -9.942 13.195 1.00 95.88 83 GLU A C 1
ATOM 644 O O . GLU A 1 83 ? -24.150 -10.737 14.109 1.00 95.88 83 GLU A O 1
ATOM 649 N N . VAL A 1 84 ? -23.054 -8.942 13.332 1.00 93.38 84 VAL A N 1
ATOM 650 C CA . VAL A 1 84 ? -22.214 -8.738 14.522 1.00 93.38 84 VAL A CA 1
ATOM 651 C C . VAL A 1 84 ? -22.920 -7.876 15.580 1.00 93.38 84 VAL A C 1
ATOM 653 O O . VAL A 1 84 ? -22.573 -7.925 16.763 1.00 93.38 84 VAL A O 1
ATOM 656 N N . HIS A 1 85 ? -23.964 -7.133 15.202 1.00 93.50 85 HIS A N 1
ATOM 657 C CA . HIS A 1 85 ? -24.699 -6.235 16.101 1.00 93.50 85 HIS A CA 1
ATOM 658 C C . HIS A 1 85 ? -25.178 -6.889 17.411 1.00 93.50 85 HIS A C 1
ATOM 660 O O . HIS A 1 85 ? -24.966 -6.292 18.473 1.00 93.50 85 HIS A O 1
ATOM 666 N N . PRO A 1 86 ? -25.759 -8.109 17.399 1.00 96.38 86 PRO A N 1
ATOM 667 C CA . PRO A 1 86 ? -26.167 -8.789 18.628 1.00 96.38 86 PRO A CA 1
ATOM 668 C C . PRO A 1 86 ? -25.006 -8.983 19.613 1.00 96.38 86 PRO A C 1
ATOM 670 O O . PRO A 1 86 ? -25.173 -8.798 20.819 1.00 96.38 86 PRO A O 1
ATOM 673 N N . TYR A 1 87 ? -23.809 -9.280 19.104 1.00 94.56 87 TYR A N 1
ATOM 674 C CA . TYR A 1 87 ? -22.606 -9.483 19.911 1.00 94.56 87 TYR A CA 1
ATOM 675 C C . TYR A 1 87 ? -22.056 -8.170 20.467 1.00 94.56 87 TYR A C 1
ATOM 677 O O . TYR A 1 87 ? -21.637 -8.126 21.624 1.00 94.56 87 TYR A O 1
ATOM 685 N N . ILE A 1 88 ? -22.114 -7.080 19.693 1.00 93.38 88 ILE A N 1
ATOM 686 C CA . ILE A 1 88 ? -21.740 -5.738 20.168 1.00 93.38 88 ILE A CA 1
ATOM 687 C C . ILE A 1 88 ? -22.623 -5.342 21.354 1.00 93.38 88 ILE A C 1
ATOM 689 O O . ILE A 1 88 ? -22.118 -4.904 22.391 1.00 93.38 88 ILE A O 1
ATOM 693 N N . VAL A 1 89 ? -23.941 -5.525 21.225 1.00 94.31 89 VAL A N 1
ATOM 694 C CA . VAL A 1 89 ? -24.909 -5.222 22.290 1.00 94.31 89 VAL A CA 1
ATOM 695 C C . VAL A 1 89 ? -24.660 -6.099 23.517 1.00 94.31 89 VAL A C 1
ATOM 697 O O . VAL A 1 89 ? -24.562 -5.579 24.632 1.00 94.31 89 VAL A O 1
ATOM 700 N N . ALA A 1 90 ? -24.490 -7.410 23.320 1.00 95.44 90 ALA A N 1
ATOM 701 C CA . ALA A 1 90 ? -24.207 -8.348 24.402 1.00 95.44 90 ALA A CA 1
ATOM 702 C C . ALA A 1 90 ? -22.911 -7.993 25.150 1.00 95.44 90 ALA A C 1
ATOM 704 O O . ALA A 1 90 ? -22.888 -7.984 26.383 1.00 95.44 90 ALA A O 1
ATOM 705 N N . HIS A 1 91 ? -21.848 -7.632 24.426 1.00 94.81 91 HIS A N 1
ATOM 706 C CA . HIS A 1 91 ? -20.574 -7.263 25.033 1.00 94.81 91 HIS A CA 1
ATOM 707 C C . HIS A 1 91 ? -20.665 -5.943 25.810 1.00 94.81 91 HIS A C 1
ATOM 709 O O . HIS A 1 91 ? -20.195 -5.871 26.944 1.00 94.81 91 HIS A O 1
ATOM 715 N N . LYS A 1 92 ? -21.335 -4.913 25.273 1.00 93.44 92 LYS A N 1
ATOM 716 C CA . LYS A 1 92 ? -21.584 -3.659 26.014 1.00 93.44 92 LYS A CA 1
ATOM 717 C C . LYS A 1 92 ? -22.346 -3.912 27.318 1.00 93.44 92 LYS A C 1
ATOM 719 O O . LYS A 1 92 ? -21.985 -3.359 28.358 1.00 93.44 92 LYS A O 1
ATOM 724 N N . ALA A 1 93 ? -23.360 -4.779 27.285 1.00 94.69 93 ALA A N 1
ATOM 725 C CA . ALA A 1 93 ? -24.110 -5.164 28.478 1.00 94.69 93 ALA A CA 1
ATOM 726 C C . ALA A 1 93 ? -23.231 -5.904 29.503 1.00 94.69 93 ALA A C 1
ATOM 728 O O . ALA A 1 93 ? -23.306 -5.620 30.700 1.00 94.69 93 ALA A O 1
ATOM 729 N N . LEU A 1 94 ? -22.359 -6.805 29.042 1.00 94.50 94 LEU A N 1
ATOM 730 C CA . LEU A 1 94 ? -21.411 -7.526 29.890 1.00 94.50 94 LEU A CA 1
ATOM 731 C C . LEU A 1 94 ? -20.411 -6.577 30.566 1.00 94.50 94 LEU A C 1
ATOM 733 O O . LEU A 1 94 ? -20.257 -6.639 31.788 1.00 94.50 94 LEU A O 1
ATOM 737 N N . VAL A 1 95 ? -19.803 -5.660 29.807 1.00 94.62 95 VAL A N 1
ATOM 738 C CA . VAL A 1 95 ? -18.853 -4.660 30.325 1.00 94.62 95 VAL A CA 1
ATOM 739 C C . VAL A 1 95 ? -19.524 -3.770 31.371 1.00 94.62 95 VAL A C 1
ATOM 741 O O . VAL A 1 95 ? -18.965 -3.557 32.449 1.00 94.62 95 VAL A O 1
ATOM 744 N N . LYS A 1 96 ? -20.755 -3.312 31.106 1.00 93.75 96 LYS A N 1
ATOM 745 C CA . LYS A 1 96 ? -21.550 -2.516 32.052 1.00 93.75 96 LYS A CA 1
ATOM 746 C C . LYS A 1 96 ? -21.877 -3.285 33.331 1.00 93.75 96 LYS A C 1
ATOM 748 O O . LYS A 1 96 ? -21.748 -2.734 34.422 1.00 93.75 96 LYS A O 1
ATOM 753 N N . ARG A 1 97 ? -22.244 -4.566 33.217 1.00 94.06 97 ARG A N 1
ATOM 754 C CA . ARG A 1 97 ? -22.540 -5.434 34.367 1.00 94.06 97 ARG A CA 1
ATOM 755 C C . ARG A 1 97 ? -21.312 -5.671 35.245 1.00 94.06 97 ARG A C 1
ATOM 757 O O . ARG A 1 97 ? -21.435 -5.698 36.463 1.00 94.06 97 ARG A O 1
ATOM 764 N N . GLN A 1 98 ? -20.139 -5.837 34.641 1.00 92.81 98 GLN A N 1
ATOM 765 C CA . GLN A 1 98 ? -18.886 -6.025 35.377 1.00 92.81 98 GLN A CA 1
ATOM 766 C C . GLN A 1 98 ? -18.368 -4.721 36.007 1.00 92.81 98 GLN A C 1
ATOM 768 O O . GLN A 1 98 ? -17.643 -4.767 36.995 1.00 92.81 98 GLN A O 1
ATOM 773 N N . ASN A 1 99 ? -18.763 -3.559 35.476 1.00 91.62 99 ASN A N 1
ATOM 774 C CA . ASN A 1 99 ? -18.206 -2.257 35.846 1.00 91.62 99 ASN A CA 1
ATOM 775 C C . ASN A 1 99 ? -19.289 -1.220 36.200 1.00 91.62 99 ASN A C 1
ATOM 777 O O . ASN A 1 99 ? -19.247 -0.080 35.742 1.00 91.62 99 ASN A O 1
ATOM 781 N N . LEU A 1 100 ? -20.235 -1.588 37.069 1.00 88.00 100 LEU A N 1
ATOM 782 C CA . LEU A 1 100 ? -21.425 -0.782 37.410 1.00 88.00 100 LEU A CA 1
ATOM 783 C C . LEU A 1 100 ? -21.138 0.637 37.934 1.00 88.00 100 LEU A C 1
ATOM 785 O O . LEU A 1 100 ? -21.993 1.511 37.847 1.00 88.00 100 LEU A O 1
ATOM 789 N N . ARG A 1 101 ? -19.952 0.870 38.509 1.00 90.50 101 ARG A N 1
ATOM 790 C CA . ARG A 1 101 ? -19.556 2.165 39.093 1.00 90.50 101 ARG A CA 1
ATOM 791 C C . ARG A 1 101 ? -18.759 3.052 38.135 1.00 90.50 101 ARG A C 1
ATOM 793 O O . ARG A 1 101 ? -18.355 4.147 38.519 1.00 90.50 101 ARG A O 1
ATOM 800 N N . LYS A 1 102 ? -18.455 2.572 36.927 1.00 93.19 102 LYS A N 1
ATOM 801 C CA . LYS A 1 102 ? -17.643 3.314 35.961 1.00 93.19 102 LYS A CA 1
ATOM 802 C C . LYS A 1 102 ? -18.526 4.230 35.107 1.00 93.19 102 LYS A C 1
ATOM 804 O O . LYS A 1 102 ? -19.655 3.865 34.789 1.00 93.19 102 LYS A O 1
ATOM 809 N N . PRO A 1 103 ? -18.023 5.416 34.725 1.00 93.50 103 PRO A N 1
ATOM 810 C CA . PRO A 1 103 ? -18.765 6.334 33.870 1.00 93.50 103 PRO A CA 1
ATOM 811 C C . PRO A 1 103 ? -18.922 5.760 32.458 1.00 93.50 103 PRO A C 1
ATOM 813 O O . PRO A 1 103 ? -18.052 5.036 31.975 1.00 93.50 103 PRO A O 1
ATOM 816 N N . GLU A 1 104 ? -19.989 6.153 31.760 1.00 90.69 104 GLU A N 1
ATOM 817 C CA . GLU A 1 104 ? -20.330 5.637 30.424 1.00 90.69 104 GLU A CA 1
ATOM 818 C C . GLU A 1 104 ? -19.174 5.777 29.419 1.00 90.69 104 GLU A C 1
ATOM 820 O O . GLU A 1 104 ? -18.861 4.842 28.688 1.00 90.69 104 GLU A O 1
ATOM 825 N N . LYS A 1 105 ? -18.452 6.906 29.446 1.00 93.31 105 LYS A N 1
ATOM 826 C CA . LYS A 1 105 ? -17.272 7.127 28.592 1.00 93.31 105 LYS A CA 1
ATOM 827 C C . LYS A 1 105 ? -16.195 6.056 28.795 1.00 93.31 105 LYS A C 1
ATOM 829 O O . LYS A 1 105 ? -15.585 5.610 27.827 1.00 93.31 105 LYS A O 1
ATOM 834 N N . TRP A 1 106 ? -15.975 5.637 30.041 1.00 94.69 106 TRP A N 1
ATOM 835 C CA . TRP A 1 106 ? -15.024 4.575 30.360 1.00 94.69 106 TRP A CA 1
ATOM 836 C C . TRP A 1 106 ? -15.545 3.215 29.889 1.00 94.69 106 TRP A C 1
ATOM 838 O O . TRP A 1 106 ? -14.775 2.439 29.340 1.00 94.69 106 TRP A O 1
ATOM 848 N N . LEU A 1 107 ? -16.849 2.945 30.027 1.00 93.19 107 LEU A N 1
ATOM 849 C CA . LEU A 1 107 ? -17.461 1.700 29.542 1.00 93.19 107 LEU A CA 1
ATOM 850 C C . LEU A 1 107 ? -17.324 1.548 28.022 1.00 93.19 107 LEU A C 1
ATOM 852 O O . LEU A 1 107 ? -16.995 0.466 27.543 1.00 93.19 107 LEU A O 1
ATOM 856 N N . VAL A 1 108 ? -17.528 2.632 27.268 1.00 90.38 108 VAL A N 1
ATOM 857 C CA . VAL A 1 108 ? -17.330 2.649 25.809 1.00 90.38 108 VAL A CA 1
ATOM 858 C C . VAL A 1 108 ? -15.864 2.412 25.456 1.00 90.38 108 VAL A C 1
ATOM 860 O O . VAL A 1 108 ? -15.568 1.634 24.552 1.00 90.38 108 VAL A O 1
ATOM 863 N N . GLN A 1 109 ? -14.942 3.051 26.178 1.00 90.00 109 GLN A N 1
ATOM 864 C CA . GLN A 1 109 ? -13.512 2.865 25.955 1.00 90.00 109 GLN A CA 1
ATOM 865 C C . GLN A 1 109 ? -13.076 1.426 26.252 1.00 90.00 109 GLN A C 1
ATOM 867 O O . GLN A 1 109 ? -12.328 0.847 25.469 1.00 90.00 109 GLN A O 1
ATOM 872 N N . GLU A 1 110 ? -13.580 0.838 27.336 1.00 92.06 110 GLU A N 1
ATOM 873 C CA . GLU A 1 110 ? -13.278 -0.543 27.697 1.00 92.06 110 GLU A CA 1
ATOM 874 C C . GLU A 1 110 ? -13.864 -1.522 26.680 1.00 92.06 110 GLU A C 1
ATOM 876 O O . GLU A 1 110 ? -13.146 -2.389 26.199 1.00 92.06 110 GLU A O 1
ATOM 881 N N . HIS A 1 111 ? -15.115 -1.320 26.255 1.00 91.31 111 HIS A N 1
ATOM 882 C CA . HIS A 1 111 ? -15.722 -2.096 25.174 1.00 91.31 111 HIS A CA 1
ATOM 883 C C . HIS A 1 111 ? -14.876 -2.053 23.894 1.00 91.31 111 HIS A C 1
ATOM 885 O O . HIS A 1 111 ? -14.556 -3.102 23.345 1.00 91.31 111 HIS A O 1
ATOM 891 N N . ASN A 1 112 ? -14.477 -0.862 23.437 1.00 87.75 112 ASN A N 1
ATOM 892 C CA . ASN A 1 112 ? -13.669 -0.709 22.223 1.00 87.75 112 ASN A CA 1
ATOM 893 C C . ASN A 1 112 ? -12.287 -1.368 22.352 1.00 87.75 112 ASN A C 1
ATOM 895 O O . ASN A 1 112 ? -11.724 -1.813 21.356 1.00 87.75 112 ASN A O 1
ATOM 899 N N . ARG A 1 113 ? -11.741 -1.434 23.572 1.00 86.56 113 ARG A N 1
ATOM 900 C CA . ARG A 1 113 ? -10.446 -2.057 23.855 1.00 86.56 113 ARG A CA 1
ATOM 901 C C . ARG A 1 113 ? -10.527 -3.582 23.858 1.00 86.56 113 ARG A C 1
ATOM 903 O O . ARG A 1 113 ? -9.626 -4.225 23.331 1.00 86.56 113 ARG A O 1
ATOM 910 N N . THR A 1 114 ? -11.572 -4.155 24.453 1.00 89.69 114 THR A N 1
ATOM 911 C CA . THR A 1 114 ? -11.646 -5.601 24.722 1.00 89.69 114 THR A CA 1
ATOM 912 C C . THR A 1 114 ? -12.517 -6.378 23.746 1.00 89.69 114 THR A C 1
ATOM 914 O O . THR A 1 114 ? -12.424 -7.593 23.710 1.00 89.69 114 THR A O 1
ATOM 917 N N . PHE A 1 115 ? -13.339 -5.727 22.920 1.00 87.81 115 PHE A N 1
ATOM 918 C CA . PHE A 1 115 ? -14.218 -6.446 21.989 1.00 87.81 115 PHE A CA 1
ATOM 919 C C . PHE A 1 115 ? -13.463 -7.210 20.885 1.00 87.81 115 PHE A C 1
ATOM 921 O O . PHE A 1 115 ? -13.989 -8.175 20.340 1.00 87.81 115 PHE A O 1
ATOM 928 N N . LEU A 1 116 ? -12.245 -6.772 20.554 1.00 77.88 116 LEU A N 1
ATOM 929 C CA . LEU A 1 116 ? -11.387 -7.340 19.506 1.00 77.88 116 LEU A CA 1
ATOM 930 C C . LEU A 1 116 ? -10.218 -8.189 20.044 1.00 77.88 116 LEU A C 1
ATOM 932 O O . LEU A 1 116 ? -9.413 -8.659 19.241 1.00 77.88 116 LEU A O 1
ATOM 936 N N . THR A 1 117 ? -10.083 -8.323 21.370 1.00 64.81 117 THR A N 1
ATOM 937 C CA . THR A 1 117 ? -8.998 -9.077 22.031 1.00 64.81 117 THR A CA 1
ATOM 938 C C . THR A 1 117 ? -9.542 -10.362 22.627 1.00 64.81 117 THR A C 1
ATOM 940 O O . THR A 1 117 ? -8.887 -11.407 22.438 1.00 64.81 117 THR A O 1
#

InterPro domains:
  IPR025452 Domain of unknown function DUF4218 [PF13960] (2-40)

Foldseek 3Di:
DVVLVVQQPDPVCSPVSSVVVVVVVVVVVVVVVVVVPDDDDPDPDPPVVPPDDDPDPPDPPPPDQDPVNVLVVVVVVLVPDPVNVVVLVVLLVVLCVVCVPDDPVVSVVVSSVPVVD

Radius of gyration: 40.12 Å; Cα contacts (8 Å, |Δi|>4): 32; chains: 1; bounding box: 72×32×98 Å

Solvent-accessible surface area (backbone atoms only — not comparable to full-atom values): 7306 Å² total; per-residue (Å²): 116,74,68,62,60,70,32,43,80,39,84,93,44,43,68,61,27,29,52,55,46,49,54,52,51,54,52,51,52,50,50,52,54,52,55,71,74,49,78,72,79,93,57,77,77,68,76,81,75,66,81,82,82,70,85,66,81,84,65,79,78,82,73,82,72,51,72,66,58,50,51,52,52,52,53,51,52,48,76,72,33,78,88,44,46,67,54,55,53,52,49,48,52,51,52,42,69,76,41,75,88,58,55,69,73,55,48,53,51,49,42,71,63,54,76,85,108

Organism: Striga hermonthica (NCBI:txid68872)

Secondary structure (DSSP, 8-state):
-HHHHHH-S-TTSHHHHHHHHHHHHHHHHHHHHHHHHS--SSSPPPGGG--SSS--SSS-------HHHHHHHHHHHHHH-GGGHHHHHHHHHHHHHHTTTS-HHHHHHHHHHHTT-